Protein AF-A0A345T389-F1 (afdb_monomer_lite)

Sequence (79 aa):
MNKSVEFNPASHPGLEWSVASYSHLDDKVECFAVADAGNGLVVLANINNDGAVITGTPGELRKLRDAFAAGQYDHLIGA

Radius of gyration: 13.55 Å; chains: 1; bounding box: 34×30×34 Å

Foldseek 3Di:
DWDWDPAAQPVHGPFTKTWDDFDPPDPDTQTWIWTDPPPQKIKIAGRVDSPRIDIDHPVVVVVVVVCVVVVVCVVVPDD

Organism: NCBI:txid2126346

pLDDT: mean 78.81, std 13.53, range [39.75, 93.81]

Structure (mmCIF, N/CA/C/O backbone):
data_AF-A0A345T389-F1
#
_entry.id   AF-A0A345T389-F1
#
loop_
_atom_site.group_PDB
_atom_site.id
_atom_site.type_symbol
_atom_site.label_atom_id
_atom_site.label_alt_id
_atom_site.label_comp_id
_atom_site.label_asym_id
_atom_site.label_entity_id
_atom_site.label_seq_id
_atom_site.pdbx_PDB_ins_code
_atom_site.Cartn_x
_atom_site.Cartn_y
_atom_site.Cartn_z
_atom_site.occupancy
_atom_site.B_iso_or_equiv
_atom_site.auth_seq_id
_atom_site.auth_comp_id
_atom_site.auth_asym_id
_atom_site.auth_atom_id
_atom_site.pdbx_PDB_model_num
ATOM 1 N N . MET A 1 1 ? 11.405 -5.625 12.025 1.00 46.09 1 MET A N 1
ATOM 2 C CA . MET A 1 1 ? 11.373 -4.438 12.904 1.00 46.09 1 MET A CA 1
ATOM 3 C C . MET A 1 1 ? 10.759 -3.329 12.068 1.00 46.09 1 MET A C 1
ATOM 5 O O . MET A 1 1 ? 11.408 -2.904 11.122 1.00 46.09 1 MET A O 1
ATOM 9 N N . ASN A 1 2 ? 9.494 -2.970 12.301 1.00 58.44 2 ASN A N 1
ATOM 10 C CA . ASN A 1 2 ? 8.836 -1.915 11.525 1.00 58.44 2 ASN A CA 1
ATOM 11 C C . ASN A 1 2 ? 9.365 -0.572 12.025 1.00 58.44 2 ASN A C 1
ATOM 13 O O . ASN A 1 2 ? 9.241 -0.265 13.209 1.00 58.44 2 ASN A O 1
ATOM 17 N N . LYS A 1 3 ? 10.026 0.183 11.148 1.00 71.12 3 LYS A N 1
ATOM 18 C CA . LYS A 1 3 ? 10.529 1.523 11.456 1.00 71.12 3 LYS A CA 1
ATOM 19 C C . LYS A 1 3 ? 9.469 2.530 11.016 1.00 71.12 3 LYS A C 1
ATOM 21 O O . LYS A 1 3 ? 9.081 2.505 9.848 1.00 71.12 3 LYS A O 1
ATOM 26 N N . SER A 1 4 ? 9.017 3.393 11.923 1.00 78.25 4 SER A N 1
ATOM 27 C CA . SER A 1 4 ? 8.160 4.526 11.560 1.00 78.25 4 SER A CA 1
ATOM 28 C C . SER A 1 4 ? 8.886 5.440 10.574 1.00 78.25 4 SER A C 1
ATOM 30 O O . SER A 1 4 ? 10.110 5.599 10.643 1.00 78.25 4 SER A O 1
ATOM 32 N N . VAL A 1 5 ? 8.139 6.022 9.646 1.00 77.31 5 VAL A N 1
ATOM 33 C CA . VAL A 1 5 ? 8.669 6.883 8.588 1.00 77.31 5 VAL A CA 1
ATOM 34 C C . VAL A 1 5 ? 7.910 8.205 8.572 1.00 77.31 5 VAL A C 1
ATOM 36 O O . VAL A 1 5 ? 6.684 8.224 8.631 1.00 77.31 5 VAL A O 1
ATOM 39 N N . GLU A 1 6 ? 8.651 9.309 8.467 1.00 78.25 6 GLU A N 1
ATOM 40 C CA . GLU A 1 6 ? 8.087 10.632 8.191 1.00 78.25 6 GLU A CA 1
ATOM 41 C C . GLU A 1 6 ? 7.665 10.698 6.717 1.00 78.25 6 GLU A C 1
ATOM 43 O O . GLU A 1 6 ? 8.410 11.133 5.842 1.00 78.25 6 GLU A O 1
ATOM 48 N N . PHE A 1 7 ? 6.471 10.184 6.437 1.00 80.25 7 PHE A N 1
ATOM 49 C CA . PHE A 1 7 ? 5.829 10.194 5.127 1.00 80.25 7 PHE A CA 1
ATOM 50 C C . PHE A 1 7 ? 4.343 10.494 5.328 1.00 80.25 7 PHE A C 1
ATOM 52 O O . PHE A 1 7 ? 3.707 9.901 6.194 1.00 80.25 7 PHE A O 1
ATOM 59 N N . ASN A 1 8 ? 3.799 11.452 4.577 1.00 80.31 8 ASN A N 1
ATOM 60 C CA . ASN A 1 8 ? 2.423 11.924 4.744 1.00 80.31 8 ASN A CA 1
ATOM 61 C C . ASN A 1 8 ? 1.846 12.335 3.378 1.00 80.31 8 ASN A C 1
ATOM 63 O O . ASN A 1 8 ? 1.837 13.524 3.047 1.00 80.31 8 ASN A O 1
ATOM 67 N N . PRO A 1 9 ? 1.434 11.366 2.544 1.00 82.31 9 PRO A N 1
ATOM 68 C CA . PRO A 1 9 ? 0.896 11.661 1.226 1.00 82.31 9 PRO A CA 1
ATOM 69 C C . PRO A 1 9 ? -0.435 12.402 1.375 1.00 82.31 9 PRO A C 1
ATOM 71 O O . PRO A 1 9 ? -1.268 12.050 2.212 1.00 82.31 9 PRO A O 1
ATOM 74 N N . ALA A 1 10 ? -0.667 13.407 0.528 1.00 81.06 10 ALA A N 1
ATOM 75 C CA . ALA A 1 10 ? -1.858 14.258 0.609 1.00 81.06 10 ALA A CA 1
ATOM 76 C C . ALA A 1 10 ? -3.183 13.480 0.483 1.00 81.06 10 ALA A C 1
ATOM 78 O O . ALA A 1 10 ? -4.216 13.948 0.956 1.00 81.06 10 ALA A O 1
ATOM 79 N N . SER A 1 11 ? -3.159 12.294 -0.134 1.00 81.44 11 SER A N 1
ATOM 80 C CA . SER A 1 11 ? -4.328 11.419 -0.275 1.00 81.44 11 SER A CA 1
ATOM 81 C C . SER A 1 11 ? -4.791 10.795 1.047 1.00 81.44 11 SER A C 1
ATOM 83 O O . SER A 1 11 ? -5.962 10.441 1.156 1.00 81.44 11 SER A O 1
ATOM 85 N N . HIS A 1 12 ? -3.906 10.663 2.041 1.00 86.50 12 HIS A N 1
ATOM 86 C CA . HIS A 1 12 ? -4.191 10.006 3.321 1.00 86.50 12 HIS A CA 1
ATOM 87 C C . HIS A 1 12 ? -3.510 10.750 4.485 1.00 86.50 12 HIS A C 1
ATOM 89 O O . HIS A 1 12 ? -2.581 10.221 5.109 1.00 86.50 12 HIS A O 1
ATOM 95 N N . PRO A 1 13 ? -3.945 11.992 4.772 1.00 85.25 13 PRO A N 1
ATOM 96 C CA . PRO A 1 13 ? -3.313 12.819 5.785 1.00 85.25 13 PRO A CA 1
ATOM 97 C C . PRO A 1 13 ? -3.523 12.244 7.189 1.00 85.25 13 PRO A C 1
ATOM 99 O O . PRO A 1 13 ? -4.628 11.838 7.548 1.00 85.25 13 PRO A O 1
ATOM 102 N N . GLY A 1 14 ? -2.470 12.278 8.007 1.00 84.56 14 GLY A N 1
ATOM 103 C CA . GLY A 1 14 ? -2.558 11.969 9.439 1.00 84.56 14 GLY A CA 1
ATOM 104 C C . GLY A 1 14 ? -2.522 10.481 9.795 1.00 84.56 14 GLY A C 1
ATOM 105 O O . GLY A 1 14 ? -2.763 10.140 10.950 1.00 84.56 14 GLY A O 1
ATOM 106 N N . LEU A 1 15 ? -2.210 9.604 8.839 1.00 88.81 15 LEU A N 1
ATOM 107 C CA . LEU A 1 15 ? -1.932 8.198 9.131 1.00 88.81 15 LEU A CA 1
ATOM 108 C C . LEU A 1 15 ? -0.519 8.008 9.698 1.00 88.81 15 LEU A C 1
ATOM 110 O O . LEU A 1 15 ? 0.418 8.712 9.318 1.00 88.81 15 LEU A O 1
ATOM 114 N N . GLU A 1 16 ? -0.358 7.012 10.569 1.00 89.69 16 GLU A N 1
ATOM 115 C CA . GLU A 1 16 ? 0.958 6.569 11.032 1.00 89.69 16 GLU A CA 1
ATOM 116 C C . GLU A 1 16 ? 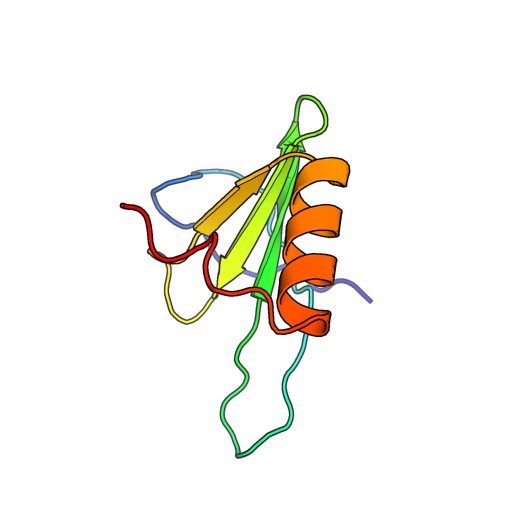1.545 5.538 10.063 1.00 89.69 16 GLU A C 1
ATOM 118 O O . GLU A 1 16 ? 1.030 4.427 9.914 1.00 89.69 16 GLU A O 1
ATOM 123 N N . TRP A 1 17 ? 2.648 5.904 9.411 1.00 88.94 17 TRP A N 1
ATOM 124 C CA . TRP A 1 17 ? 3.281 5.086 8.381 1.00 88.94 17 TRP A CA 1
ATOM 125 C C . TRP A 1 17 ? 4.487 4.309 8.909 1.00 88.94 17 TRP A C 1
ATOM 127 O O . TRP A 1 17 ? 5.339 4.830 9.634 1.00 88.94 17 TRP A O 1
ATOM 137 N N . SER A 1 18 ? 4.589 3.050 8.487 1.00 87.38 18 SER A N 1
ATOM 138 C CA . SER A 1 18 ? 5.699 2.145 8.793 1.00 87.38 18 SER A CA 1
ATOM 139 C C . SER A 1 18 ? 6.353 1.622 7.519 1.00 87.38 18 SER A C 1
ATOM 141 O O . SER A 1 18 ? 5.663 1.274 6.564 1.00 87.38 18 SER A O 1
ATOM 143 N N . VAL A 1 19 ? 7.683 1.506 7.503 1.00 84.81 19 VAL A N 1
ATOM 144 C CA . VAL A 1 19 ? 8.412 0.904 6.375 1.00 84.81 19 VAL A CA 1
ATOM 145 C C . VAL A 1 19 ? 8.083 -0.587 6.273 1.00 84.81 19 VAL A C 1
ATOM 147 O O . VAL A 1 19 ? 8.237 -1.323 7.250 1.00 84.81 19 VAL A O 1
ATOM 150 N N . ALA A 1 20 ? 7.660 -1.026 5.087 1.00 76.44 20 ALA A N 1
ATOM 151 C CA . ALA A 1 20 ? 7.272 -2.408 4.809 1.00 76.44 20 ALA A CA 1
ATOM 152 C C . ALA A 1 20 ? 8.364 -3.229 4.106 1.00 76.44 20 ALA A C 1
ATOM 154 O O . ALA A 1 20 ? 8.402 -4.447 4.265 1.00 76.44 20 ALA A O 1
ATOM 155 N N . SER A 1 21 ? 9.250 -2.595 3.332 1.00 69.75 21 SER A N 1
ATOM 156 C CA . SER A 1 21 ? 10.331 -3.290 2.624 1.00 69.75 21 SER A CA 1
ATOM 157 C C . SER A 1 21 ? 11.506 -2.366 2.310 1.00 69.75 21 SER A C 1
ATOM 159 O O . SER A 1 21 ? 11.327 -1.160 2.135 1.00 69.75 21 SER A O 1
ATOM 161 N N . TYR A 1 22 ? 12.692 -2.966 2.203 1.00 63.91 22 TYR A N 1
ATOM 162 C CA . TYR A 1 22 ? 13.920 -2.350 1.711 1.00 63.91 22 TYR A CA 1
ATOM 163 C C . TYR A 1 22 ? 14.344 -3.102 0.442 1.00 63.91 22 TYR A C 1
ATOM 165 O O . TYR A 1 22 ? 14.550 -4.314 0.493 1.00 63.91 22 TYR A O 1
ATOM 173 N N . SER A 1 23 ? 14.463 -2.412 -0.696 1.00 59.97 23 SER A N 1
ATOM 174 C CA . SER A 1 23 ? 15.084 -2.994 -1.895 1.00 59.97 23 SER A CA 1
ATOM 175 C C . SER A 1 23 ? 16.595 -2.758 -1.867 1.00 59.97 23 SER A C 1
ATOM 177 O O . SER A 1 23 ? 17.042 -1.654 -1.558 1.00 59.97 23 SER A O 1
ATOM 179 N N . HIS A 1 24 ? 17.367 -3.798 -2.188 1.00 56.19 24 HIS A N 1
ATOM 180 C CA . HIS A 1 24 ? 18.831 -3.760 -2.318 1.00 56.19 24 HIS A CA 1
ATOM 181 C C . HIS A 1 24 ? 19.304 -3.856 -3.781 1.00 56.19 24 HIS A C 1
ATOM 183 O O . HIS A 1 24 ? 20.494 -4.032 -4.024 1.00 56.19 24 HIS A O 1
ATOM 189 N N . LEU A 1 25 ? 18.388 -3.782 -4.751 1.00 55.66 25 LEU A N 1
ATOM 190 C CA . LEU A 1 25 ? 18.733 -3.734 -6.172 1.00 55.66 25 LEU A CA 1
ATOM 191 C C . LEU A 1 25 ? 19.207 -2.314 -6.525 1.00 55.66 25 LEU A C 1
ATOM 193 O O . LEU A 1 25 ? 18.424 -1.372 -6.458 1.00 55.66 25 LEU A O 1
ATOM 197 N N . ASP A 1 26 ? 20.495 -2.191 -6.852 1.00 49.78 26 ASP A N 1
ATOM 198 C CA . ASP A 1 26 ? 21.167 -1.017 -7.432 1.00 49.78 26 ASP A CA 1
ATOM 199 C C . ASP A 1 26 ? 20.891 0.337 -6.750 1.00 49.78 26 ASP A C 1
ATOM 201 O O . ASP A 1 26 ? 20.213 1.199 -7.304 1.00 49.78 26 ASP A O 1
ATOM 205 N N . ASP A 1 27 ? 21.452 0.548 -5.550 1.00 51.66 27 ASP A N 1
ATOM 206 C CA . ASP A 1 27 ? 21.607 1.854 -4.871 1.00 51.66 27 ASP A CA 1
ATOM 207 C C . ASP A 1 27 ? 20.364 2.779 -4.788 1.00 51.66 27 ASP A C 1
ATOM 209 O O . ASP A 1 27 ? 20.476 3.951 -4.419 1.00 51.66 27 ASP A O 1
ATOM 213 N N . LYS A 1 28 ? 19.150 2.277 -5.050 1.00 51.03 28 LYS A N 1
ATOM 214 C CA . LYS A 1 28 ? 17.894 3.023 -4.906 1.00 51.03 28 LYS A CA 1
ATOM 215 C C . LYS A 1 28 ? 16.865 2.195 -4.162 1.00 51.03 28 LYS A C 1
ATOM 217 O O . LYS A 1 28 ? 16.180 1.328 -4.694 1.00 51.03 28 LYS A O 1
ATOM 222 N N . VAL A 1 29 ? 16.760 2.518 -2.881 1.00 55.31 29 VAL A N 1
ATOM 223 C CA . VAL A 1 29 ? 15.791 1.946 -1.960 1.00 55.31 29 VAL A CA 1
ATOM 224 C C . VAL A 1 29 ? 14.389 2.412 -2.367 1.00 55.31 29 VAL A C 1
ATOM 226 O O . VAL A 1 29 ? 13.951 3.510 -2.024 1.00 55.31 29 VAL A O 1
ATOM 229 N N . GLU A 1 30 ? 13.670 1.587 -3.122 1.00 58.66 30 GLU A N 1
ATOM 230 C CA . GLU A 1 30 ? 12.230 1.750 -3.336 1.00 58.66 30 GLU A CA 1
ATOM 231 C C . GLU A 1 30 ? 11.496 1.333 -2.055 1.00 58.66 30 GLU A C 1
ATOM 233 O O . GLU A 1 30 ? 11.042 0.200 -1.893 1.00 58.66 30 GLU A O 1
ATOM 238 N N . CYS A 1 31 ? 11.476 2.239 -1.077 1.00 75.00 31 CYS A N 1
ATOM 239 C CA . CYS A 1 31 ? 10.798 2.021 0.191 1.00 75.00 31 CYS A CA 1
ATOM 240 C C . CYS A 1 31 ? 9.280 2.092 -0.017 1.00 75.00 31 CYS A C 1
ATOM 242 O O . CYS A 1 31 ? 8.740 3.149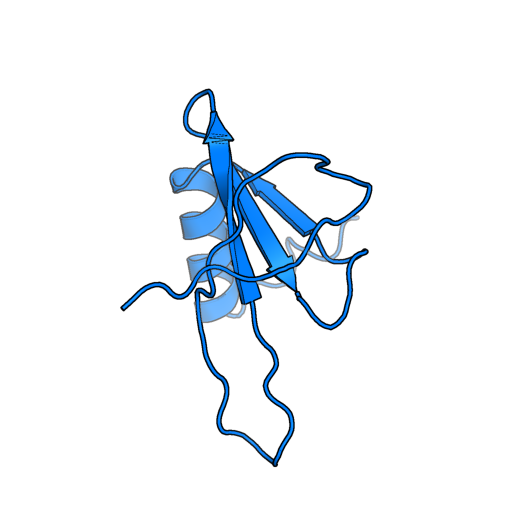 -0.344 1.00 75.00 31 CYS A O 1
ATOM 244 N N . PHE A 1 32 ? 8.582 0.989 0.248 1.00 82.62 32 PHE A N 1
ATOM 245 C CA . PHE A 1 32 ? 7.134 1.013 0.435 1.00 82.62 32 PHE A CA 1
ATOM 246 C C . PHE A 1 32 ? 6.806 1.265 1.907 1.00 82.62 32 PHE A C 1
ATOM 248 O O . PHE A 1 32 ? 7.410 0.655 2.796 1.00 82.62 32 PHE A O 1
ATOM 255 N N . ALA A 1 33 ? 5.842 2.143 2.161 1.00 87.56 33 ALA A N 1
ATOM 256 C CA . ALA A 1 33 ? 5.247 2.350 3.471 1.00 87.56 33 ALA A CA 1
ATOM 257 C C . ALA A 1 33 ? 3.865 1.699 3.540 1.00 87.56 33 ALA A C 1
ATOM 259 O O . ALA A 1 33 ? 3.154 1.612 2.537 1.00 87.56 33 ALA A O 1
ATOM 260 N N . VAL A 1 34 ? 3.489 1.269 4.741 1.00 90.25 34 VAL A N 1
ATOM 261 C CA . VAL A 1 34 ? 2.146 0.790 5.065 1.00 90.25 34 VAL A CA 1
ATOM 262 C C . VAL A 1 34 ? 1.549 1.583 6.215 1.00 90.25 34 VAL A C 1
ATOM 264 O O . VAL A 1 34 ? 2.274 1.972 7.133 1.00 90.25 34 VAL A O 1
ATOM 267 N N . ALA A 1 35 ? 0.234 1.769 6.181 1.00 91.31 35 ALA A N 1
ATOM 268 C CA . ALA A 1 35 ? -0.547 2.320 7.280 1.00 91.31 35 ALA A CA 1
ATOM 269 C C . ALA A 1 35 ? -1.890 1.587 7.424 1.00 91.31 35 ALA A C 1
ATOM 271 O O . ALA A 1 35 ? -2.443 1.075 6.447 1.00 91.31 35 ALA A O 1
ATOM 272 N N . ASP A 1 36 ? -2.411 1.550 8.649 1.00 91.56 36 ASP A N 1
ATOM 273 C CA . ASP A 1 36 ? -3.791 1.148 8.934 1.00 91.56 36 ASP A CA 1
ATOM 274 C C . ASP A 1 36 ? -4.711 2.354 8.684 1.00 91.56 36 ASP A C 1
ATOM 276 O O . ASP A 1 36 ? -4.515 3.414 9.278 1.00 91.56 36 ASP A O 1
ATOM 280 N N . ALA A 1 37 ? -5.693 2.209 7.789 1.00 91.38 37 ALA A N 1
ATOM 281 C CA . ALA A 1 37 ? -6.690 3.248 7.501 1.00 91.38 37 ALA A CA 1
ATOM 282 C C . ALA A 1 37 ? -7.993 3.074 8.302 1.00 91.38 37 ALA A C 1
ATOM 284 O O . ALA A 1 37 ? -8.964 3.804 8.089 1.00 91.38 37 ALA A O 1
ATOM 285 N N . GLY A 1 38 ? -8.032 2.113 9.224 1.00 90.94 38 GLY A N 1
ATOM 286 C CA . GLY A 1 38 ? -9.219 1.733 9.970 1.00 90.94 38 GLY A CA 1
ATOM 287 C C . GLY A 1 38 ? -10.183 0.879 9.146 1.00 90.94 38 GLY A C 1
ATOM 288 O O . GLY A 1 38 ? -10.011 0.653 7.949 1.00 90.94 38 GLY A O 1
ATOM 289 N N . ASN A 1 39 ? -11.226 0.365 9.805 1.00 91.38 39 ASN A N 1
ATOM 290 C CA . ASN A 1 39 ? -12.272 -0.461 9.180 1.00 91.38 39 ASN A CA 1
ATOM 291 C C . ASN A 1 39 ? -11.742 -1.691 8.409 1.00 91.38 39 ASN A C 1
ATOM 293 O O . ASN A 1 39 ? -12.379 -2.164 7.470 1.00 91.38 39 ASN A O 1
ATOM 297 N N . GLY A 1 40 ? -10.576 -2.216 8.803 1.00 90.75 40 GLY A N 1
ATOM 298 C CA . GLY A 1 40 ? -9.931 -3.354 8.140 1.00 90.75 40 GLY A CA 1
ATOM 299 C C . GLY A 1 40 ? -9.254 -3.014 6.807 1.00 90.75 40 GLY A C 1
ATOM 300 O O . GLY A 1 40 ? -8.915 -3.931 6.055 1.00 90.75 40 GLY A O 1
ATOM 301 N N . LEU A 1 41 ? -9.065 -1.727 6.506 1.00 93.81 41 LEU A N 1
ATOM 302 C CA . LEU A 1 41 ? -8.348 -1.250 5.33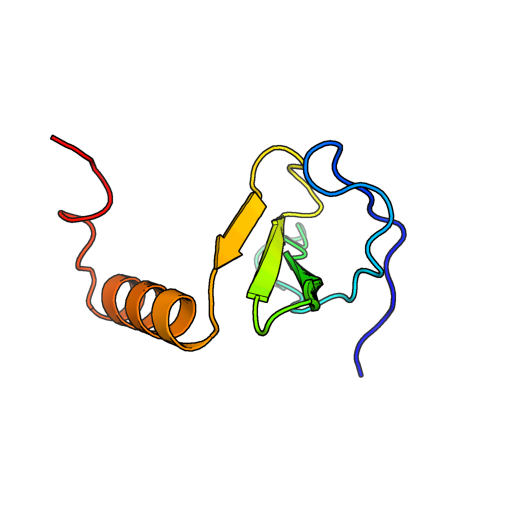0 1.00 93.81 41 LEU A CA 1
ATOM 303 C C . LEU A 1 41 ? -6.867 -1.042 5.636 1.00 93.81 41 LEU A C 1
ATOM 305 O O . LEU A 1 41 ? -6.484 -0.554 6.696 1.00 93.81 41 LEU A O 1
ATOM 309 N N . VAL A 1 42 ? -6.039 -1.370 4.653 1.00 92.50 42 VAL A N 1
ATOM 310 C CA . VAL A 1 42 ? -4.600 -1.123 4.666 1.00 92.50 42 VAL A CA 1
ATOM 311 C C . VAL A 1 42 ? -4.258 -0.226 3.487 1.00 92.50 42 VAL A C 1
ATOM 313 O O . VAL A 1 42 ? -4.787 -0.398 2.385 1.00 92.50 42 VAL A O 1
ATOM 316 N N . VAL A 1 43 ? -3.352 0.717 3.723 1.00 92.50 43 VAL A N 1
ATOM 317 C CA . VAL A 1 43 ? -2.808 1.603 2.696 1.00 92.50 43 VAL A CA 1
ATOM 318 C C . VAL A 1 43 ? -1.355 1.238 2.448 1.00 92.50 43 VAL A C 1
ATOM 320 O O . VAL A 1 43 ? -0.588 1.063 3.392 1.00 92.50 43 VAL A O 1
ATOM 323 N N . LEU A 1 44 ? -0.985 1.120 1.178 1.00 90.19 44 LEU A N 1
ATOM 324 C CA . LEU A 1 44 ? 0.373 0.910 0.686 1.00 90.19 44 LEU A CA 1
ATOM 325 C C . LEU A 1 44 ? 0.775 2.123 -0.147 1.00 90.19 44 LEU A C 1
ATOM 327 O O . LEU A 1 44 ? 0.011 2.557 -1.007 1.00 90.19 44 LEU A O 1
ATOM 331 N N . ALA A 1 45 ? 1.976 2.643 0.064 1.00 89.12 45 ALA A N 1
ATOM 332 C CA . ALA A 1 45 ? 2.477 3.781 -0.695 1.00 89.12 45 ALA A CA 1
ATOM 333 C C . ALA A 1 45 ? 3.951 3.624 -1.046 1.00 89.12 45 ALA A C 1
ATOM 335 O O . ALA A 1 45 ? 4.724 3.068 -0.265 1.00 89.12 45 ALA A O 1
ATOM 336 N N . ASN A 1 46 ? 4.348 4.146 -2.203 1.00 86.50 46 ASN A N 1
ATOM 337 C CA . ASN A 1 46 ? 5.757 4.308 -2.538 1.00 86.50 46 ASN A CA 1
ATOM 338 C C . ASN A 1 46 ? 6.279 5.609 -1.905 1.00 86.50 46 ASN A C 1
ATOM 340 O O . ASN A 1 46 ? 5.805 6.691 -2.232 1.00 86.50 46 ASN A O 1
ATOM 344 N N . ILE A 1 47 ? 7.276 5.525 -1.024 1.00 83.75 47 ILE A N 1
ATOM 345 C CA . ILE A 1 47 ? 7.829 6.704 -0.334 1.00 83.75 47 ILE A CA 1
ATOM 346 C C . ILE A 1 47 ? 8.515 7.670 -1.315 1.00 83.75 47 ILE A C 1
ATOM 348 O O . ILE A 1 47 ? 8.567 8.869 -1.061 1.00 83.75 47 ILE A O 1
ATOM 352 N N . ASN A 1 48 ? 8.993 7.172 -2.460 1.00 81.00 48 ASN A N 1
ATOM 353 C CA . ASN A 1 48 ? 9.617 7.987 -3.505 1.00 81.00 48 ASN A CA 1
ATOM 354 C C . ASN A 1 48 ? 8.602 8.556 -4.515 1.00 81.00 48 ASN A C 1
ATOM 356 O O . ASN A 1 48 ? 8.994 9.298 -5.414 1.00 81.00 48 ASN A O 1
ATOM 360 N N . ASN A 1 49 ? 7.320 8.193 -4.406 1.00 81.56 49 ASN A N 1
ATOM 361 C CA . ASN A 1 49 ? 6.243 8.700 -5.252 1.00 81.56 49 ASN A CA 1
ATOM 362 C C . ASN A 1 49 ? 4.938 8.755 -4.445 1.00 81.56 49 ASN A C 1
ATOM 364 O O . ASN A 1 49 ? 4.181 7.785 -4.388 1.00 81.56 49 ASN A O 1
ATOM 368 N N . ASP A 1 50 ? 4.673 9.911 -3.846 1.00 77.19 50 ASP A N 1
ATOM 369 C CA . ASP A 1 50 ? 3.516 10.182 -2.987 1.00 77.19 50 ASP A CA 1
ATOM 370 C C . ASP A 1 50 ? 2.157 10.118 -3.709 1.00 77.19 50 ASP A C 1
ATOM 372 O O . ASP A 1 50 ? 1.117 10.020 -3.054 1.00 77.19 50 ASP A O 1
ATOM 376 N N . GLY A 1 51 ? 2.155 10.118 -5.045 1.00 81.75 51 GLY A N 1
ATOM 377 C CA . GLY A 1 51 ? 0.980 9.860 -5.876 1.00 81.75 51 GLY A CA 1
ATOM 378 C C . GLY A 1 51 ? 0.672 8.371 -6.075 1.00 81.75 51 GLY A C 1
ATOM 379 O O . GLY A 1 51 ? -0.450 8.019 -6.438 1.00 81.75 51 GLY A O 1
ATOM 380 N N . ALA A 1 52 ? 1.635 7.480 -5.824 1.00 84.44 52 ALA A N 1
ATOM 381 C CA . ALA A 1 52 ? 1.471 6.035 -5.962 1.00 84.44 52 ALA A CA 1
ATOM 382 C C . ALA A 1 52 ? 1.010 5.412 -4.637 1.00 84.44 52 ALA A C 1
ATOM 384 O O . ALA A 1 52 ? 1.801 4.822 -3.893 1.00 84.44 52 ALA A O 1
ATOM 385 N N . VAL A 1 53 ? -0.289 5.551 -4.358 1.00 88.06 53 VAL A N 1
ATOM 386 C CA . VAL A 1 53 ? -0.943 5.042 -3.146 1.00 88.06 53 VAL A CA 1
ATOM 387 C C . VAL A 1 53 ? -2.071 4.085 -3.516 1.00 88.06 53 VAL A C 1
ATOM 389 O O . VAL A 1 53 ? -2.901 4.393 -4.369 1.00 88.06 53 VAL A O 1
ATOM 392 N N . ILE A 1 54 ? -2.111 2.925 -2.864 1.00 89.81 54 ILE A N 1
ATOM 393 C CA . ILE A 1 54 ? -3.150 1.909 -3.040 1.00 89.81 54 ILE A CA 1
ATOM 394 C C . ILE A 1 54 ? -3.788 1.634 -1.683 1.00 89.81 54 ILE A C 1
ATOM 396 O O . ILE A 1 54 ? -3.090 1.348 -0.711 1.00 89.81 54 ILE A O 1
ATOM 400 N N . THR A 1 55 ? -5.117 1.662 -1.642 1.00 93.00 55 THR A N 1
ATOM 401 C CA . THR A 1 55 ? -5.912 1.356 -0.450 1.00 93.00 55 THR A CA 1
ATOM 402 C C . THR A 1 55 ? -6.802 0.162 -0.740 1.00 93.00 55 THR A C 1
ATOM 404 O O . THR A 1 55 ? -7.441 0.100 -1.789 1.00 93.00 55 THR A O 1
ATOM 407 N N . GLY A 1 56 ? -6.862 -0.785 0.189 1.00 92.38 56 GLY A N 1
ATOM 408 C CA . GLY A 1 56 ? -7.743 -1.936 0.063 1.00 92.38 56 GLY A CA 1
ATOM 409 C C . GLY A 1 56 ? -7.734 -2.810 1.302 1.00 92.38 56 GLY A C 1
ATOM 410 O O . GLY A 1 56 ? -6.970 -2.606 2.245 1.00 92.38 56 GLY A O 1
ATOM 411 N N . THR A 1 57 ? -8.588 -3.819 1.303 1.00 93.50 57 THR A N 1
ATOM 412 C CA . THR A 1 57 ? -8.561 -4.856 2.332 1.00 93.50 57 THR A CA 1
ATOM 413 C C . THR A 1 57 ? -7.363 -5.792 2.122 1.00 93.50 57 THR A C 1
ATOM 415 O O . THR A 1 57 ? -6.919 -6.009 0.987 1.00 93.50 57 THR A O 1
ATOM 418 N N . PRO A 1 58 ? -6.872 -6.468 3.177 1.00 88.38 58 PRO A N 1
ATOM 419 C CA . PRO A 1 58 ? -5.848 -7.503 3.035 1.00 88.38 58 PRO A CA 1
ATOM 420 C C . PRO A 1 58 ? -6.218 -8.609 2.033 1.00 88.38 58 PRO A C 1
ATOM 422 O O . PRO A 1 58 ? -5.340 -9.197 1.401 1.00 88.38 58 PRO A O 1
ATOM 425 N N . GLY A 1 59 ? -7.513 -8.908 1.884 1.00 89.50 59 GLY A N 1
ATOM 426 C CA . GLY A 1 59 ? -8.011 -9.887 0.918 1.00 89.50 59 GLY A CA 1
ATOM 427 C C . GLY A 1 59 ? -7.854 -9.426 -0.532 1.00 89.50 59 GLY A C 1
ATOM 428 O O . GLY A 1 59 ? -7.420 -10.207 -1.375 1.00 89.50 59 GLY A O 1
ATOM 429 N N . GLU A 1 60 ? -8.164 -8.165 -0.826 1.00 90.44 60 GLU A N 1
ATOM 430 C CA . GLU A 1 60 ? -7.998 -7.576 -2.163 1.00 90.44 60 GLU A CA 1
ATOM 431 C C . GLU A 1 60 ? -6.522 -7.442 -2.535 1.00 90.44 60 GLU A C 1
ATOM 433 O O . GLU A 1 60 ? -6.115 -7.865 -3.617 1.00 90.44 60 GLU A O 1
ATOM 438 N N . LEU A 1 61 ? -5.698 -6.959 -1.604 1.00 87.88 61 LEU A N 1
ATOM 439 C CA . LEU A 1 61 ? -4.256 -6.817 -1.814 1.00 87.88 61 LEU A CA 1
ATOM 440 C C . LEU A 1 61 ? -3.570 -8.173 -2.034 1.00 87.88 61 LEU A C 1
ATOM 442 O O . LEU A 1 61 ? -2.635 -8.281 -2.827 1.00 87.88 61 LEU A O 1
ATOM 446 N N . ARG A 1 62 ? -4.063 -9.238 -1.386 1.00 87.06 62 ARG A N 1
ATOM 447 C CA . ARG A 1 62 ? -3.591 -10.606 -1.635 1.00 87.06 62 ARG A CA 1
ATOM 448 C C . ARG A 1 62 ? -3.890 -11.061 -3.061 1.00 87.06 62 ARG A C 1
ATOM 450 O O . ARG A 1 62 ? -2.996 -11.592 -3.708 1.00 87.06 62 ARG A O 1
ATOM 457 N N . LYS A 1 63 ? -5.107 -10.822 -3.558 1.00 86.06 63 LYS A N 1
ATOM 458 C CA . LYS A 1 63 ? -5.474 -11.153 -4.946 1.00 86.06 63 LYS A CA 1
ATOM 459 C C . LYS A 1 63 ? -4.594 -10.402 -5.942 1.00 86.06 63 LYS A C 1
ATOM 461 O O . LYS A 1 63 ? -4.135 -11.000 -6.907 1.00 86.06 63 LYS A O 1
ATOM 466 N N . LEU A 1 64 ? -4.322 -9.123 -5.677 1.00 83.75 64 LEU A N 1
ATOM 467 C CA . LEU A 1 64 ? -3.437 -8.308 -6.505 1.00 83.75 64 LEU A CA 1
ATOM 468 C C . LEU A 1 64 ? -2.016 -8.893 -6.552 1.00 83.75 64 LEU A C 1
ATOM 470 O O . LEU A 1 64 ? -1.465 -9.088 -7.631 1.00 83.75 64 LEU A O 1
ATOM 474 N N . ARG A 1 65 ? -1.445 -9.242 -5.391 1.00 84.38 65 ARG A N 1
ATOM 475 C CA . ARG A 1 65 ? -0.142 -9.922 -5.298 1.00 84.38 65 ARG A CA 1
ATOM 476 C C . ARG A 1 65 ? -0.122 -11.229 -6.092 1.00 84.38 65 ARG A C 1
ATOM 478 O O . ARG A 1 65 ? 0.848 -11.498 -6.794 1.00 84.38 65 ARG A O 1
ATOM 485 N N . ASP A 1 66 ? -1.164 -12.042 -5.957 1.00 85.31 66 ASP A N 1
ATOM 486 C CA . ASP A 1 66 ? -1.239 -13.343 -6.620 1.00 85.31 66 ASP A CA 1
ATOM 487 C C . ASP A 1 66 ? -1.345 -13.180 -8.148 1.00 85.31 66 ASP A C 1
ATOM 489 O O . ASP A 1 66 ? -0.657 -13.889 -8.880 1.00 85.31 66 ASP A O 1
ATOM 493 N N . ALA A 1 67 ? -2.103 -12.189 -8.631 1.00 83.19 67 ALA A N 1
ATOM 494 C CA . ALA A 1 67 ? -2.166 -11.837 -10.051 1.00 83.19 67 ALA A CA 1
ATOM 495 C C . ALA A 1 67 ? -0.803 -11.372 -10.595 1.00 83.19 67 ALA A C 1
ATOM 497 O O . ALA A 1 67 ? -0.380 -11.827 -11.658 1.00 83.19 67 ALA A O 1
ATOM 498 N N . PHE A 1 68 ? -0.076 -10.533 -9.846 1.00 81.25 68 PHE A N 1
ATOM 499 C CA . PHE A 1 68 ? 1.291 -10.130 -10.193 1.00 81.25 68 PHE A CA 1
ATOM 500 C C . PHE A 1 68 ? 2.239 -11.330 -10.300 1.00 81.25 68 PHE A C 1
ATOM 502 O O . PHE A 1 68 ? 2.976 -11.445 -11.276 1.00 81.25 68 PHE A O 1
ATOM 509 N N . ALA A 1 69 ? 2.202 -12.242 -9.325 1.00 78.00 69 ALA A N 1
ATOM 510 C CA . ALA A 1 69 ? 3.040 -13.440 -9.322 1.00 78.00 69 ALA A CA 1
ATOM 511 C C . ALA A 1 69 ? 2.703 -14.407 -10.471 1.00 78.00 69 ALA A C 1
ATOM 513 O O . ALA A 1 69 ? 3.587 -15.091 -10.981 1.00 78.00 69 ALA A O 1
ATOM 514 N N . ALA A 1 70 ? 1.436 -14.450 -10.888 1.00 84.69 70 ALA A N 1
ATOM 515 C CA . ALA A 1 70 ? 0.967 -15.250 -12.014 1.00 84.69 70 ALA A CA 1
ATOM 516 C C . ALA A 1 70 ? 1.182 -14.578 -13.385 1.00 84.69 70 ALA A C 1
ATOM 518 O O . ALA A 1 70 ? 0.856 -15.180 -14.407 1.00 84.69 70 ALA A O 1
ATOM 519 N N . GLY A 1 71 ? 1.699 -13.344 -13.428 1.00 84.31 71 GLY A N 1
ATOM 520 C CA . GLY A 1 71 ? 1.860 -12.574 -14.664 1.00 84.31 71 GLY A CA 1
ATOM 521 C C . GLY A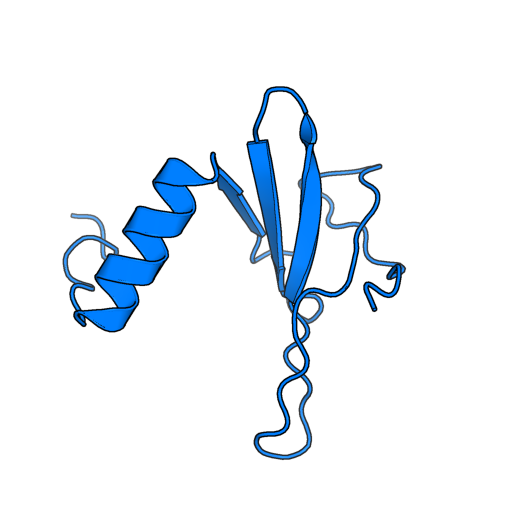 1 71 ? 0.537 -12.135 -15.307 1.00 84.31 71 GLY A C 1
ATOM 522 O O . GLY A 1 71 ? 0.487 -11.879 -16.507 1.00 84.31 71 GLY A O 1
ATOM 523 N N . GLN A 1 72 ? -0.547 -12.070 -14.532 1.00 83.31 72 GLN A N 1
ATOM 524 C CA . GLN A 1 72 ? -1.901 -11.767 -15.005 1.00 83.31 72 GLN A CA 1
ATOM 525 C C . GLN A 1 72 ? -2.168 -10.256 -14.980 1.00 83.31 72 GLN A C 1
ATOM 527 O O . GLN A 1 72 ? -2.955 -9.752 -14.176 1.00 83.31 72 GLN A O 1
ATOM 532 N N . TYR A 1 73 ? -1.487 -9.523 -15.861 1.00 76.00 73 TYR A N 1
ATOM 533 C CA . TYR A 1 73 ? -1.582 -8.059 -15.949 1.00 76.00 73 TYR A CA 1
ATOM 534 C C . TYR A 1 73 ? -2.768 -7.563 -16.778 1.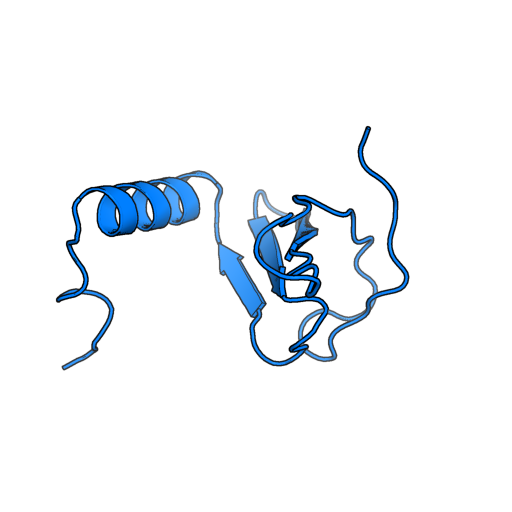00 76.00 73 TYR A C 1
ATOM 536 O O . TYR A 1 73 ? -3.123 -6.390 -16.684 1.00 76.00 73 TYR A O 1
ATOM 544 N N . ASP A 1 74 ? -3.405 -8.448 -17.547 1.00 70.88 74 ASP A N 1
ATOM 545 C CA . ASP A 1 74 ? -4.526 -8.118 -18.438 1.00 70.88 74 ASP A CA 1
ATOM 546 C C . ASP A 1 74 ? -5.720 -7.504 -17.689 1.00 70.88 74 ASP A C 1
ATOM 548 O O . ASP A 1 74 ? -6.550 -6.821 -18.276 1.00 70.88 74 ASP A O 1
ATOM 552 N N . HIS A 1 75 ? -5.800 -7.714 -16.372 1.00 62.28 75 HIS A N 1
ATOM 553 C CA . HIS A 1 75 ? -6.824 -7.133 -15.502 1.00 62.28 75 HIS A CA 1
ATOM 554 C C . HIS A 1 75 ? -6.472 -5.738 -14.955 1.00 62.28 75 HIS A C 1
ATOM 556 O O . HIS A 1 75 ? -7.330 -5.089 -14.362 1.00 62.28 75 HIS A O 1
ATOM 562 N N . LEU A 1 76 ? -5.219 -5.291 -15.099 1.00 60.62 76 LEU A N 1
ATOM 563 C CA . LEU A 1 76 ? -4.717 -4.005 -14.590 1.00 60.62 76 LEU A CA 1
ATOM 564 C C . LEU A 1 76 ? -4.735 -2.906 -15.652 1.00 60.62 76 LEU A C 1
ATOM 566 O O . LEU A 1 76 ? -4.799 -1.723 -15.321 1.00 60.62 76 LEU A O 1
ATOM 570 N N . ILE A 1 77 ? -4.689 -3.295 -16.923 1.00 58.81 77 ILE A N 1
ATOM 571 C CA . ILE A 1 77 ? -4.918 -2.396 -18.045 1.00 58.81 77 ILE A CA 1
ATOM 572 C C . ILE A 1 77 ? -6.429 -2.402 -18.259 1.00 58.81 77 ILE A C 1
ATOM 574 O O . ILE A 1 77 ? -6.973 -3.304 -18.888 1.00 58.81 77 ILE A O 1
ATOM 578 N N . GLY A 1 78 ? -7.122 -1.452 -17.632 1.00 47.19 78 GLY A N 1
ATOM 579 C CA . GLY A 1 78 ? -8.557 -1.279 -17.844 1.00 47.19 78 GLY A CA 1
ATOM 580 C C . GLY A 1 78 ? -8.885 -1.171 -19.338 1.00 47.19 78 GLY A C 1
ATOM 581 O O . GLY A 1 78 ? -8.121 -0.575 -20.100 1.00 47.19 78 GLY A O 1
ATOM 582 N N . ALA A 1 79 ? -10.009 -1.777 -1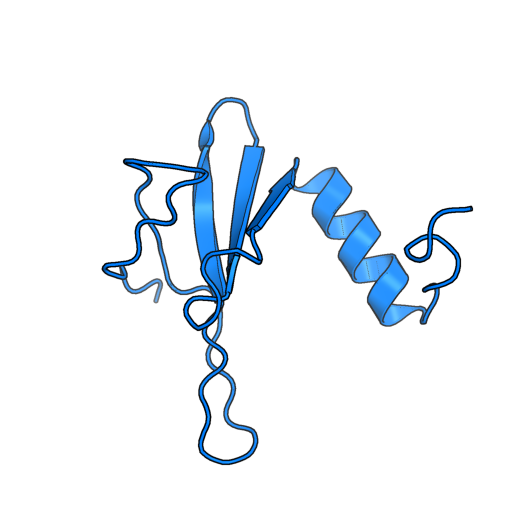9.725 1.00 39.75 79 ALA A N 1
ATOM 583 C CA . ALA A 1 79 ? -10.686 -1.519 -20.993 1.00 39.75 79 ALA A CA 1
ATOM 584 C C . ALA A 1 79 ? -11.117 -0.048 -21.117 1.00 39.75 79 ALA A C 1
ATOM 586 O O . ALA A 1 79 ? -11.408 0.570 -20.064 1.00 39.75 79 ALA A O 1
#

Secondary structure (DSSP, 8-state):
-PPB-----TTSTT---EEEE---STT---PEEEEEEETTEEEEEETTEEEEEEEE-HHHHHHHHHHHHTT-GGGTS--